Protein AF-A0A7S3NQ79-F1 (afdb_monomer)

Structure (mmCIF, N/CA/C/O backbone):
data_AF-A0A7S3NQ79-F1
#
_entry.id   AF-A0A7S3NQ79-F1
#
loop_
_atom_site.group_PDB
_atom_site.id
_atom_site.type_symbol
_atom_site.label_atom_id
_atom_site.label_alt_id
_atom_site.label_comp_id
_atom_site.label_asym_id
_atom_site.label_entity_id
_atom_site.label_seq_id
_atom_site.pdbx_PDB_ins_code
_atom_site.Cartn_x
_atom_site.Cartn_y
_atom_site.Cartn_z
_atom_site.occupancy
_atom_site.B_iso_or_equiv
_atom_site.auth_seq_id
_atom_site.auth_comp_id
_atom_site.auth_asym_id
_atom_site.auth_atom_id
_atom_site.pdbx_PDB_model_num
ATOM 1 N N . MET A 1 1 ? -1.810 8.113 34.009 1.00 55.12 1 MET A N 1
ATOM 2 C CA . MET A 1 1 ? -3.223 7.695 33.971 1.00 55.12 1 MET A CA 1
ATOM 3 C C . MET A 1 1 ? -3.253 6.435 33.132 1.00 55.12 1 MET A C 1
ATOM 5 O O . MET A 1 1 ? -2.925 6.512 31.958 1.00 55.12 1 MET A O 1
ATOM 9 N N . GLU A 1 2 ? -3.474 5.280 33.749 1.00 86.31 2 GLU A N 1
ATOM 10 C CA . GLU A 1 2 ? -3.625 4.020 33.015 1.00 86.31 2 GLU A CA 1
ATOM 11 C C . GLU A 1 2 ? -5.078 3.938 32.532 1.00 86.31 2 GLU A C 1
ATOM 13 O O . GLU A 1 2 ? -5.996 4.179 33.315 1.00 86.31 2 GLU A O 1
ATOM 18 N N . MET A 1 3 ? -5.289 3.667 31.244 1.00 92.88 3 MET A N 1
ATOM 19 C CA . MET A 1 3 ? -6.611 3.597 30.617 1.00 92.88 3 MET A CA 1
ATOM 20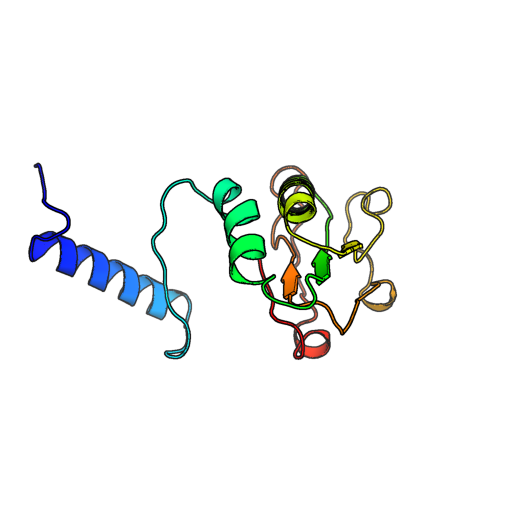 C C . MET A 1 3 ? -6.761 2.238 29.933 1.00 92.88 3 MET A C 1
ATOM 22 O O . MET A 1 3 ? -5.859 1.782 29.232 1.00 92.88 3 MET A O 1
ATOM 26 N N . SER A 1 4 ? -7.892 1.569 30.152 1.00 96.12 4 SER A N 1
ATOM 27 C CA . SER A 1 4 ? -8.191 0.309 29.469 1.00 96.12 4 SER A CA 1
ATOM 28 C C . SER A 1 4 ? -8.660 0.588 28.045 1.00 96.12 4 SER A C 1
ATOM 30 O O . SER A 1 4 ? -9.563 1.393 27.855 1.00 96.12 4 SER A O 1
ATOM 32 N N . HIS A 1 5 ? -8.152 -0.160 27.061 1.00 94.31 5 HIS A N 1
ATOM 33 C CA . HIS A 1 5 ? -8.610 -0.082 25.664 1.00 94.31 5 HIS A CA 1
ATOM 34 C C . HIS A 1 5 ? -10.094 -0.456 25.464 1.00 94.31 5 HIS A C 1
ATOM 36 O O . HIS A 1 5 ? -10.630 -0.329 24.370 1.00 94.31 5 HIS A O 1
ATOM 42 N N . ARG A 1 6 ? -10.754 -0.974 26.506 1.00 95.94 6 ARG A N 1
ATOM 43 C CA . ARG A 1 6 ? -12.183 -1.324 26.505 1.00 95.94 6 ARG A CA 1
ATOM 44 C C . ARG A 1 6 ? -13.031 -0.355 27.323 1.00 95.94 6 ARG A C 1
ATOM 46 O O . ARG A 1 6 ? -14.232 -0.580 27.453 1.00 95.94 6 ARG A O 1
ATOM 53 N N . SER A 1 7 ? -12.419 0.642 27.963 1.00 97.62 7 SER A N 1
ATOM 54 C CA . SER A 1 7 ? -13.175 1.634 28.723 1.00 97.62 7 SER A CA 1
ATOM 55 C C . SER A 1 7 ? -13.923 2.558 27.766 1.00 97.62 7 SER A C 1
ATOM 57 O O . SER A 1 7 ? -13.540 2.707 26.604 1.00 97.62 7 SER A O 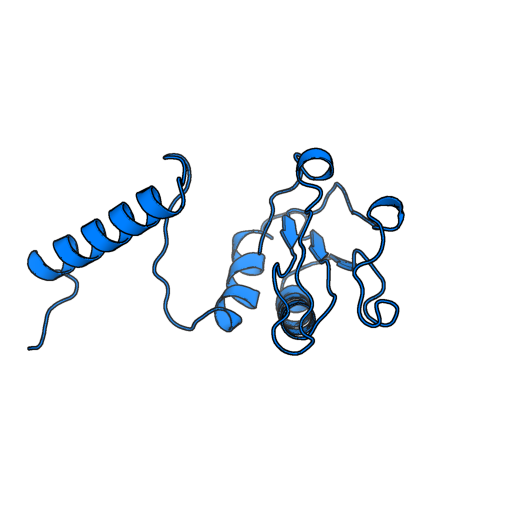1
ATOM 59 N N . LYS A 1 8 ? -15.009 3.166 28.249 1.00 97.31 8 LYS A N 1
ATOM 60 C CA . LYS A 1 8 ? -15.820 4.074 27.429 1.00 97.31 8 LYS A CA 1
ATOM 61 C C . LYS A 1 8 ? -14.989 5.258 26.940 1.00 97.31 8 LYS A C 1
ATOM 63 O O . LYS A 1 8 ? -15.091 5.630 25.783 1.00 97.31 8 LYS A O 1
ATOM 68 N N . GLU A 1 9 ? -14.125 5.767 27.811 1.00 96.94 9 GLU A N 1
ATOM 69 C CA . GLU A 1 9 ? -13.244 6.899 27.549 1.00 96.94 9 GLU A CA 1
ATOM 70 C C . GLU A 1 9 ? -12.264 6.600 26.405 1.00 96.94 9 GLU A C 1
ATOM 72 O O . GLU A 1 9 ? -12.077 7.434 25.527 1.00 96.94 9 GLU A O 1
ATOM 77 N N . PHE A 1 10 ? -11.661 5.403 26.367 1.00 96.94 10 PHE A N 1
ATOM 78 C CA . PHE A 1 10 ? -10.756 5.039 25.272 1.00 96.94 10 PHE A CA 1
ATOM 79 C C . PHE A 1 10 ? -11.497 4.818 23.953 1.00 96.94 10 PHE A C 1
ATOM 81 O O . PHE A 1 10 ? -11.019 5.239 22.904 1.00 96.94 10 PHE A O 1
ATOM 88 N N . ILE A 1 11 ? -12.653 4.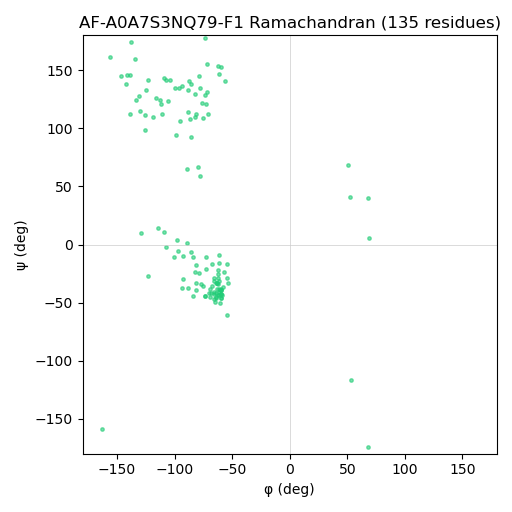148 24.003 1.00 97.31 11 ILE A N 1
ATOM 89 C CA . ILE A 1 11 ? -13.473 3.908 22.810 1.00 97.31 11 ILE A CA 1
ATOM 90 C C . ILE A 1 11 ? -13.881 5.243 22.179 1.00 97.31 11 ILE A C 1
ATOM 92 O O . ILE A 1 11 ? -13.767 5.386 20.967 1.00 97.31 11 ILE A O 1
ATOM 96 N N . GLU A 1 12 ? -14.274 6.226 22.991 1.00 97.88 12 GLU A N 1
ATOM 97 C CA . GLU A 1 12 ? -14.603 7.576 22.524 1.00 97.88 12 GLU A CA 1
ATOM 98 C C . GLU A 1 12 ? -13.398 8.268 21.867 1.00 97.88 12 GLU A C 1
ATOM 100 O O . GLU A 1 12 ? -13.532 8.824 20.781 1.00 97.88 12 GLU A O 1
ATOM 105 N N . ILE A 1 13 ? -12.198 8.172 22.457 1.00 97.56 13 ILE A N 1
ATOM 106 C CA . ILE A 1 13 ? -10.967 8.713 21.847 1.00 97.56 13 ILE A CA 1
ATOM 107 C C . ILE A 1 13 ? -10.691 8.067 20.484 1.00 97.56 13 ILE A C 1
ATOM 109 O O . ILE A 1 13 ? -10.385 8.774 19.527 1.00 97.56 13 ILE A O 1
ATOM 113 N N . MET A 1 14 ? -10.799 6.740 20.388 1.00 97.19 14 MET A N 1
ATOM 114 C CA . MET A 1 14 ? -10.549 6.021 19.138 1.00 97.19 14 MET A CA 1
ATOM 115 C C . MET A 1 14 ? -11.573 6.364 18.056 1.00 97.19 14 MET A C 1
ATOM 117 O O . MET A 1 14 ? -11.182 6.578 16.915 1.00 97.19 14 MET A O 1
ATOM 121 N N . GLN A 1 15 ? -12.856 6.450 18.414 1.00 97.25 15 GLN A N 1
ATOM 122 C CA . GLN A 1 15 ? -13.923 6.823 17.484 1.00 97.25 15 GLN A CA 1
ATOM 123 C C . GLN A 1 15 ? -13.755 8.253 16.976 1.00 97.25 15 GLN A C 1
ATOM 125 O O . GLN A 1 15 ? -13.905 8.495 15.784 1.00 97.25 15 GLN A O 1
ATOM 130 N N . ASN A 1 16 ? -13.396 9.191 17.856 1.00 98.19 16 ASN A N 1
ATOM 131 C CA . ASN A 1 16 ? -13.124 10.565 17.444 1.00 98.19 16 ASN A CA 1
ATOM 132 C C . ASN A 1 16 ? -11.911 10.626 16.510 1.00 98.19 16 ASN A C 1
ATOM 134 O O . ASN A 1 16 ? -12.007 11.228 15.452 1.00 98.19 16 ASN A O 1
ATOM 138 N N . ALA A 1 17 ? -10.815 9.929 16.830 1.00 98.12 17 ALA A N 1
ATOM 139 C CA . ALA A 1 17 ? -9.642 9.882 15.956 1.00 98.12 17 ALA A CA 1
ATOM 140 C C . ALA A 1 17 ? -9.946 9.265 14.577 1.00 98.12 17 ALA A C 1
ATOM 142 O O . ALA A 1 17 ? -9.418 9.726 13.568 1.00 98.12 17 ALA A O 1
ATOM 143 N N . GLU A 1 18 ? -10.786 8.228 14.525 1.00 98.06 18 GLU A N 1
ATOM 144 C CA . GLU A 1 18 ? -11.238 7.626 13.268 1.00 98.06 18 GLU A CA 1
ATOM 145 C C . GLU A 1 18 ? -12.098 8.600 12.450 1.00 98.06 18 GLU A C 1
ATOM 147 O O . GLU A 1 18 ? -11.846 8.778 11.259 1.00 98.06 18 GLU A O 1
ATOM 152 N N . ASN A 1 19 ? -13.068 9.263 13.087 1.00 98.12 19 ASN A N 1
ATOM 153 C CA . ASN A 1 19 ? -13.948 10.236 12.437 1.00 98.12 19 ASN A CA 1
ATOM 154 C C . ASN A 1 19 ? -13.172 11.457 11.931 1.00 98.12 19 ASN A C 1
ATOM 156 O O . ASN A 1 19 ? -13.350 11.847 10.781 1.00 98.12 19 ASN A O 1
ATOM 160 N N . ASP A 1 20 ? -12.278 12.009 12.754 1.00 98.44 20 ASP A N 1
ATOM 161 C CA . ASP A 1 20 ? -11.430 13.146 12.392 1.00 98.44 20 ASP A CA 1
ATOM 162 C C . ASP A 1 20 ? -10.552 12.796 11.181 1.00 98.44 20 ASP A C 1
ATOM 164 O O . ASP A 1 20 ? -10.408 13.597 10.259 1.00 98.44 20 ASP A O 1
ATOM 168 N N . PHE A 1 21 ? -9.978 11.586 11.149 1.00 98.31 21 PHE A N 1
ATOM 169 C CA . PHE A 1 21 ? -9.168 11.133 10.016 1.00 98.31 21 PHE A CA 1
ATOM 170 C C . PHE A 1 21 ? -10.010 10.919 8.753 1.00 98.31 21 PHE A C 1
ATOM 172 O O . PHE A 1 21 ? -9.595 11.322 7.666 1.00 98.31 21 PHE A O 1
ATOM 179 N N . ARG A 1 22 ? -11.200 10.322 8.896 1.00 98.25 22 ARG A N 1
ATOM 180 C CA . ARG A 1 22 ? -12.154 10.130 7.798 1.00 98.25 22 ARG A CA 1
ATOM 181 C C . ARG A 1 22 ? -12.577 11.460 7.183 1.00 98.25 22 ARG A C 1
ATOM 183 O O . ARG A 1 22 ? -12.580 11.568 5.962 1.00 98.25 22 ARG A O 1
ATOM 190 N N . GLU A 1 23 ? -12.908 12.448 8.013 1.00 98.31 23 GLU A N 1
ATOM 191 C CA . GLU A 1 23 ? -13.279 13.796 7.574 1.00 98.31 23 GLU A CA 1
ATOM 192 C C . GLU A 1 23 ? -12.102 14.495 6.889 1.00 98.31 23 GLU A C 1
ATOM 194 O O . GLU A 1 23 ? -12.249 14.984 5.773 1.00 98.31 23 GLU A O 1
ATOM 199 N N . LEU A 1 24 ? -10.922 14.490 7.518 1.00 98.38 24 LEU A N 1
ATOM 200 C CA . LEU A 1 24 ? -9.734 15.176 7.008 1.00 98.38 24 LEU A CA 1
ATOM 201 C C . LEU A 1 24 ? -9.298 14.678 5.625 1.00 98.38 24 LEU A C 1
ATOM 203 O O . LEU A 1 24 ? -8.851 15.471 4.800 1.00 98.38 24 LEU A O 1
ATOM 207 N N . MET A 1 25 ? -9.388 13.368 5.400 1.00 97.81 25 MET A N 1
ATOM 208 C CA . MET A 1 25 ? -8.953 12.714 4.164 1.00 97.81 25 MET A CA 1
ATOM 209 C C . MET A 1 25 ? -10.108 12.461 3.185 1.00 97.81 25 MET A C 1
ATOM 211 O O . MET A 1 25 ? -9.891 11.822 2.159 1.00 97.81 25 MET A O 1
ATOM 215 N N . GLU A 1 26 ? -11.322 12.919 3.513 1.00 98.06 26 GLU A N 1
ATOM 216 C CA . GLU A 1 26 ? -12.541 12.727 2.715 1.00 98.06 26 GLU A CA 1
ATOM 217 C C . GLU A 1 26 ? -12.794 11.248 2.341 1.00 98.06 26 GLU A C 1
ATOM 219 O O . GLU A 1 26 ? -13.179 10.921 1.218 1.00 98.06 26 GLU A O 1
ATOM 224 N N . ILE A 1 27 ? -12.560 10.324 3.284 1.00 97.50 27 ILE A N 1
ATOM 225 C CA . ILE A 1 27 ? -12.599 8.875 3.017 1.00 97.50 27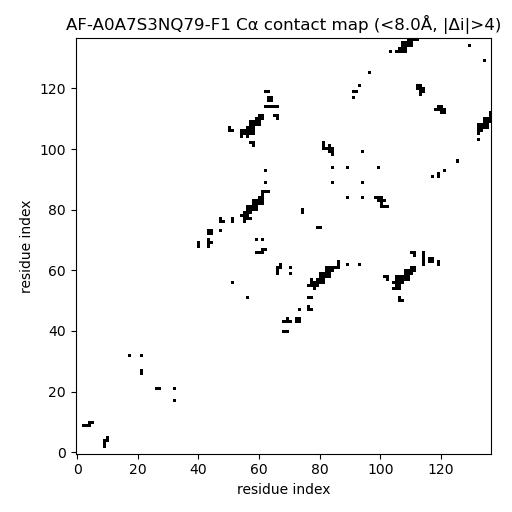 ILE A CA 1
ATOM 226 C C . ILE A 1 27 ? -14.057 8.388 2.900 1.00 97.50 27 ILE A C 1
ATOM 228 O O . ILE A 1 27 ? -14.800 8.476 3.888 1.00 97.50 27 ILE A O 1
ATOM 232 N N . PRO A 1 28 ? -14.461 7.786 1.762 1.00 97.00 28 PRO A N 1
ATOM 233 C CA . PRO A 1 28 ? -15.818 7.273 1.566 1.00 97.00 28 PRO A CA 1
ATOM 234 C C . PRO A 1 28 ? -16.223 6.188 2.579 1.00 97.00 28 PRO A C 1
ATOM 236 O O . PRO A 1 28 ? -15.376 5.458 3.103 1.00 97.00 28 PRO A O 1
ATOM 239 N N . GLU A 1 29 ? -17.526 6.062 2.852 1.00 96.12 29 GLU A N 1
ATOM 240 C CA . GLU A 1 29 ? -18.067 5.136 3.866 1.00 96.12 29 GLU A CA 1
ATOM 241 C C . GLU A 1 29 ? -17.773 3.659 3.563 1.00 96.12 29 GLU A C 1
ATOM 243 O O . GLU A 1 29 ? -17.707 2.846 4.481 1.00 96.12 29 GLU A O 1
ATOM 248 N N . GLU A 1 30 ? -17.565 3.297 2.296 1.00 96.50 30 GLU A N 1
ATOM 249 C CA . GLU A 1 30 ? -17.236 1.934 1.878 1.00 96.50 30 GLU A CA 1
ATOM 250 C C . GLU A 1 30 ? -15.807 1.486 2.235 1.00 96.50 30 GLU A C 1
ATOM 252 O O . GLU A 1 30 ? -15.494 0.299 2.104 1.00 96.50 30 GLU A O 1
ATOM 257 N N . PHE A 1 31 ? -14.942 2.404 2.683 1.00 96.81 31 PHE A N 1
ATOM 258 C CA . PHE A 1 31 ? -13.586 2.093 3.133 1.00 96.81 31 PHE A CA 1
ATOM 259 C C . PHE A 1 31 ? -13.497 2.006 4.657 1.00 96.81 31 PHE A C 1
ATOM 261 O O . PHE A 1 31 ? -13.940 2.896 5.388 1.00 96.81 31 PHE A O 1
ATOM 268 N N . GLU A 1 32 ? -12.825 0.960 5.129 1.00 97.06 32 GLU A N 1
ATOM 269 C CA . GLU A 1 32 ? -12.521 0.736 6.542 1.00 97.06 32 GLU A CA 1
ATOM 270 C C . GLU A 1 32 ? -11.210 1.425 6.948 1.00 97.06 32 GLU A C 1
ATOM 272 O O . GLU A 1 32 ? -10.221 1.382 6.212 1.00 97.06 32 GLU A O 1
ATOM 277 N N . ILE A 1 33 ? -11.172 2.008 8.150 1.00 97.62 33 ILE A N 1
ATOM 278 C CA . ILE A 1 33 ? -9.969 2.624 8.729 1.00 97.62 33 ILE A CA 1
ATOM 279 C C . ILE A 1 33 ? -9.426 1.706 9.825 1.00 97.62 33 ILE A C 1
ATOM 281 O O . ILE A 1 33 ? -10.117 1.380 10.787 1.00 97.62 33 ILE A O 1
ATOM 285 N N . LEU A 1 34 ? -8.163 1.290 9.702 1.00 97.00 34 LEU A N 1
ATOM 286 C CA . LEU A 1 34 ? -7.519 0.390 10.660 1.00 97.00 34 LEU A CA 1
ATOM 287 C C . LEU A 1 34 ? -6.340 1.068 11.363 1.00 97.00 34 LEU A C 1
ATOM 289 O O . LEU A 1 34 ? -5.388 1.516 10.730 1.00 97.00 34 LEU A O 1
ATOM 293 N N . MET A 1 35 ? -6.360 1.049 12.696 1.00 96.25 35 MET A N 1
ATOM 294 C CA . MET A 1 35 ? -5.278 1.553 13.549 1.00 96.25 35 MET A CA 1
ATOM 295 C C . MET A 1 35 ? -4.402 0.381 14.010 1.00 96.25 35 MET A C 1
ATOM 297 O O . MET A 1 35 ? -4.718 -0.307 14.983 1.00 96.25 35 MET A O 1
ATOM 301 N N . LEU A 1 36 ? -3.315 0.110 13.279 1.00 96.25 36 LEU A N 1
ATOM 302 C CA . LEU A 1 36 ? -2.490 -1.092 13.460 1.00 96.25 36 LEU A CA 1
ATOM 303 C C . LEU A 1 36 ? -1.115 -0.785 14.082 1.00 96.25 36 LEU A C 1
ATOM 305 O O . LEU A 1 36 ? -0.493 0.227 13.753 1.00 96.25 36 LEU A O 1
ATOM 309 N N . PRO A 1 37 ? -0.586 -1.668 14.952 1.00 95.44 37 PRO A N 1
ATOM 310 C CA . PRO A 1 37 ? 0.762 -1.521 15.494 1.00 95.44 37 PRO A CA 1
ATOM 311 C C . PRO A 1 37 ? 1.841 -1.863 14.447 1.00 95.44 37 PRO A C 1
ATOM 313 O O . PRO A 1 37 ? 1.549 -2.307 13.341 1.00 95.44 37 PRO A O 1
ATOM 316 N N . ALA A 1 38 ? 3.111 -1.716 14.838 1.00 95.56 38 ALA A N 1
ATOM 317 C CA . ALA A 1 38 ? 4.307 -2.172 14.108 1.00 95.56 38 ALA A CA 1
ATOM 318 C C . ALA A 1 38 ? 4.657 -1.455 12.782 1.00 95.56 38 ALA A C 1
ATOM 320 O O . ALA A 1 38 ? 5.645 -1.821 12.143 1.00 95.56 38 ALA A O 1
ATOM 321 N N . GLY A 1 39 ? 3.936 -0.387 12.427 1.00 95.19 39 GLY A N 1
ATOM 322 C CA . GLY A 1 39 ? 4.326 0.567 11.380 1.00 95.19 39 GLY A CA 1
ATOM 323 C C . GLY A 1 39 ? 4.315 0.010 9.949 1.00 95.19 39 GLY A C 1
ATOM 324 O O . GLY A 1 39 ? 3.911 -1.128 9.703 1.00 95.19 39 GLY A O 1
ATOM 325 N N . GLY A 1 40 ? 4.782 0.825 8.993 1.00 93.44 40 GLY A N 1
ATOM 326 C CA . GLY A 1 40 ? 4.732 0.514 7.555 1.00 93.44 40 GLY A CA 1
ATOM 327 C C . GLY A 1 40 ? 5.475 -0.769 7.168 1.00 93.44 40 GLY A C 1
ATOM 328 O O . GLY A 1 40 ? 4.964 -1.572 6.393 1.00 93.44 40 GLY A O 1
ATOM 329 N N . SER A 1 41 ? 6.623 -1.048 7.795 1.00 95.31 41 SER A N 1
ATOM 330 C CA . SER A 1 41 ? 7.408 -2.255 7.498 1.00 95.31 41 SER A CA 1
ATOM 331 C C . SER A 1 41 ? 6.661 -3.562 7.777 1.00 95.31 41 SER A C 1
ATOM 333 O O . SER A 1 41 ? 6.903 -4.557 7.094 1.00 95.31 41 SER A O 1
ATOM 335 N N . MET A 1 42 ? 5.752 -3.594 8.764 1.00 97.25 42 MET A N 1
ATOM 336 C CA . MET A 1 42 ? 4.895 -4.768 8.966 1.00 97.25 42 MET A CA 1
ATOM 337 C C . MET A 1 42 ? 3.880 -4.904 7.825 1.00 97.25 42 MET A C 1
ATOM 339 O O . MET A 1 42 ? 3.613 -6.019 7.368 1.00 97.25 42 MET A O 1
ATOM 343 N N . GLN A 1 43 ? 3.348 -3.782 7.336 1.00 97.94 43 GLN A N 1
ATOM 344 C CA . GLN A 1 43 ? 2.345 -3.774 6.274 1.00 97.94 43 GLN A CA 1
ATOM 345 C C . GLN A 1 43 ? 2.894 -4.293 4.942 1.00 97.94 43 GLN A C 1
ATOM 347 O O . GLN A 1 43 ? 2.168 -4.977 4.228 1.00 97.94 43 GLN A O 1
ATOM 352 N N . PHE A 1 44 ? 4.196 -4.139 4.675 1.00 98.25 44 PHE A N 1
ATOM 353 C CA . PHE A 1 44 ? 4.858 -4.768 3.522 1.00 98.25 44 PHE A CA 1
ATOM 354 C C . PHE A 1 44 ? 4.669 -6.294 3.451 1.00 98.25 44 PHE A C 1
ATOM 356 O O . PHE A 1 44 ? 4.659 -6.863 2.362 1.00 98.25 44 PHE A O 1
ATOM 363 N N . SER A 1 45 ? 4.501 -6.967 4.596 1.00 97.50 45 SER A N 1
ATOM 364 C CA . SER A 1 45 ? 4.123 -8.387 4.644 1.00 97.50 45 SER A CA 1
ATOM 365 C C . SER A 1 45 ? 2.612 -8.589 4.773 1.00 97.50 45 SER A C 1
ATOM 367 O O . SER A 1 45 ? 2.069 -9.524 4.189 1.00 97.50 45 SER A O 1
ATOM 369 N N . ALA A 1 46 ? 1.923 -7.744 5.544 1.00 97.75 46 ALA A N 1
ATOM 370 C CA . ALA A 1 46 ? 0.495 -7.915 5.800 1.00 97.75 46 ALA A CA 1
ATOM 371 C C . ALA A 1 46 ? -0.349 -7.740 4.527 1.00 97.75 46 ALA A C 1
ATOM 373 O O . ALA A 1 46 ? -1.260 -8.533 4.299 1.00 97.75 46 ALA A O 1
ATOM 374 N N . VAL A 1 47 ? -0.022 -6.765 3.675 1.00 97.69 47 VAL A N 1
ATOM 375 C CA . VAL A 1 47 ? -0.702 -6.523 2.393 1.00 97.69 47 VAL A CA 1
ATOM 376 C C . VAL A 1 47 ? -0.721 -7.785 1.520 1.00 97.69 47 VAL A C 1
ATOM 378 O O . VAL A 1 47 ? -1.813 -8.293 1.251 1.00 97.69 47 VAL A O 1
ATOM 381 N N . PRO A 1 48 ? 0.424 -8.368 1.109 1.00 97.50 48 PRO A N 1
ATOM 382 C CA . PRO A 1 48 ? 0.401 -9.545 0.249 1.00 97.50 48 PRO A CA 1
ATOM 383 C C . PRO A 1 48 ? -0.236 -10.760 0.935 1.00 97.50 48 PRO A C 1
ATOM 385 O O . PRO A 1 48 ? -0.926 -11.530 0.273 1.00 97.50 48 PRO A O 1
ATOM 388 N N . MET A 1 49 ? -0.090 -10.924 2.256 1.00 96.75 49 MET A N 1
ATOM 389 C CA . MET A 1 49 ? -0.754 -12.011 2.992 1.00 96.75 49 MET A CA 1
ATOM 390 C C . MET A 1 49 ? -2.287 -11.932 2.947 1.00 96.75 49 MET A C 1
ATOM 392 O O . MET A 1 49 ? -2.940 -12.975 2.938 1.00 96.75 49 MET A O 1
ATOM 396 N N . ASN A 1 50 ? -2.856 -10.724 2.932 1.00 96.69 50 ASN A N 1
ATOM 397 C CA . ASN A 1 50 ? -4.305 -10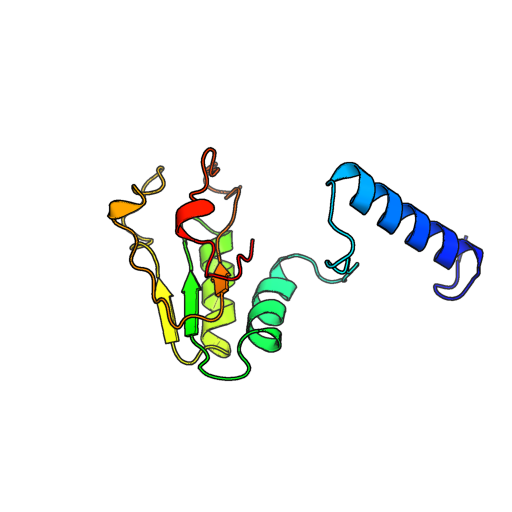.522 2.898 1.00 96.69 50 ASN A CA 1
ATOM 398 C C . ASN A 1 50 ? -4.860 -10.478 1.467 1.00 96.69 50 ASN A C 1
ATOM 400 O O . ASN A 1 50 ? -5.947 -10.996 1.220 1.00 96.69 50 ASN A O 1
ATOM 404 N N . LEU A 1 51 ? -4.126 -9.888 0.517 1.00 96.12 51 LEU A N 1
ATOM 405 C CA . LEU A 1 51 ? -4.627 -9.649 -0.841 1.00 96.12 51 LEU A CA 1
ATOM 406 C C . LEU A 1 51 ? -4.291 -10.783 -1.827 1.00 96.12 51 LEU A C 1
ATOM 408 O O . LEU A 1 51 ? -5.076 -11.062 -2.736 1.00 96.12 51 LEU A O 1
ATOM 412 N N . LEU A 1 52 ? -3.175 -11.502 -1.646 1.00 95.31 52 LEU A N 1
ATOM 413 C CA . LEU A 1 52 ? -2.746 -12.583 -2.550 1.00 95.31 52 LEU A CA 1
ATOM 414 C C . LEU A 1 52 ? -3.320 -13.946 -2.138 1.00 95.31 52 LEU A C 1
ATOM 416 O O . LEU A 1 52 ? -2.602 -14.881 -1.775 1.00 95.31 52 LEU A O 1
ATOM 420 N N . THR A 1 53 ? -4.644 -14.077 -2.214 1.00 86.12 53 THR A N 1
ATOM 421 C CA . THR A 1 53 ? -5.352 -15.319 -1.847 1.00 86.12 53 THR A CA 1
ATOM 422 C C . THR A 1 53 ? -5.398 -16.351 -2.982 1.00 86.12 53 THR A C 1
ATOM 424 O O . THR A 1 53 ? -5.156 -17.536 -2.752 1.00 86.12 53 THR A O 1
ATOM 427 N N . LYS A 1 54 ? -5.689 -15.919 -4.216 1.00 84.25 54 LYS A N 1
ATOM 428 C CA . LYS A 1 54 ? -5.721 -16.734 -5.448 1.00 84.25 54 LYS A CA 1
ATOM 429 C C . LYS A 1 54 ? -5.087 -15.948 -6.589 1.00 84.25 54 LYS A C 1
ATOM 431 O O . LYS A 1 54 ? -5.316 -14.746 -6.652 1.00 84.25 54 LYS A O 1
ATOM 436 N N . ASN A 1 55 ? -4.397 -16.623 -7.514 1.00 83.69 55 ASN A N 1
ATOM 437 C CA . ASN A 1 55 ? -3.641 -15.980 -8.599 1.00 83.69 55 ASN A CA 1
ATOM 438 C C . ASN A 1 55 ? -2.714 -14.895 -8.030 1.00 83.69 55 ASN A C 1
ATOM 440 O O . ASN A 1 55 ? -3.008 -13.706 -8.149 1.00 83.69 55 ASN A O 1
ATOM 444 N N . LYS A 1 56 ? -1.681 -15.320 -7.290 1.00 94.50 56 LYS A N 1
ATOM 445 C CA . LYS A 1 56 ? -0.888 -14.469 -6.392 1.00 94.50 56 LYS A CA 1
ATOM 446 C C . LYS A 1 56 ? 0.122 -13.604 -7.145 1.00 94.50 56 LYS A C 1
ATOM 448 O O . LYS A 1 56 ? 1.325 -13.701 -6.921 1.00 94.50 56 LYS A O 1
ATOM 453 N N . LYS A 1 57 ? -0.399 -12.781 -8.045 1.00 97.75 57 LYS A N 1
ATOM 454 C CA . LYS A 1 57 ? 0.345 -11.844 -8.869 1.00 97.75 57 LYS A CA 1
ATOM 455 C C . LYS A 1 57 ? 0.178 -10.425 -8.339 1.00 97.75 57 LYS A C 1
ATOM 457 O O . LYS A 1 57 ? -0.925 -10.060 -7.927 1.00 97.75 57 LYS A O 1
ATOM 462 N N . ALA A 1 58 ? 1.237 -9.627 -8.370 1.00 98.19 58 ALA A N 1
ATOM 463 C CA . ALA A 1 58 ? 1.203 -8.220 -7.975 1.00 98.19 58 ALA A CA 1
ATOM 464 C C . ALA A 1 58 ? 2.082 -7.363 -8.895 1.00 98.19 58 ALA A C 1
ATOM 466 O O . ALA A 1 58 ? 3.142 -7.813 -9.330 1.00 98.19 58 ALA A O 1
ATOM 467 N N . ASN A 1 59 ? 1.662 -6.123 -9.144 1.00 98.25 59 ASN A N 1
ATOM 468 C CA . ASN A 1 59 ? 2.482 -5.102 -9.793 1.00 98.25 59 ASN A CA 1
ATOM 469 C C . ASN A 1 59 ? 3.182 -4.263 -8.714 1.00 98.25 59 ASN A C 1
ATOM 471 O O . ASN A 1 59 ? 2.551 -3.883 -7.728 1.00 98.25 59 ASN A O 1
ATOM 475 N N . TYR A 1 60 ? 4.467 -3.963 -8.896 1.00 98.06 60 TYR A N 1
ATOM 476 C CA . TYR A 1 60 ? 5.247 -3.101 -8.005 1.00 98.06 60 TYR A CA 1
ATOM 477 C C . TYR A 1 60 ? 5.995 -2.030 -8.803 1.00 98.06 60 TYR A C 1
ATOM 479 O O . TYR A 1 60 ? 6.910 -2.336 -9.571 1.00 98.06 60 TYR A O 1
ATOM 487 N N . LEU A 1 61 ? 5.636 -0.766 -8.585 1.00 96.56 61 LEU A N 1
ATOM 488 C CA . LEU A 1 61 ? 6.389 0.398 -9.038 1.00 96.56 61 LEU A CA 1
ATOM 489 C C . LEU A 1 61 ? 7.453 0.734 -7.987 1.00 96.56 61 LEU A C 1
ATOM 491 O O . LEU A 1 61 ? 7.139 1.193 -6.890 1.00 96.56 61 LEU A O 1
ATOM 495 N N . VAL A 1 62 ? 8.720 0.467 -8.309 1.00 95.25 62 VAL A N 1
ATOM 496 C CA . VAL A 1 62 ? 9.835 0.577 -7.359 1.00 95.25 62 VAL A CA 1
ATOM 497 C C . VAL A 1 62 ? 10.839 1.603 -7.850 1.00 95.25 62 VAL A C 1
ATOM 499 O O . VAL A 1 62 ? 11.574 1.322 -8.783 1.00 95.25 62 VAL A O 1
ATOM 502 N N . PHE A 1 63 ? 10.922 2.748 -7.174 1.00 92.75 63 PHE A N 1
ATOM 503 C CA . PHE A 1 63 ? 11.881 3.821 -7.480 1.00 92.75 63 PHE A CA 1
ATOM 504 C C . PHE A 1 63 ? 12.678 4.308 -6.265 1.00 92.75 63 PHE A C 1
ATOM 506 O O . PHE A 1 63 ? 13.415 5.287 -6.353 1.00 92.75 63 PHE A O 1
ATOM 513 N N . GLY A 1 64 ? 12.594 3.604 -5.135 1.00 92.38 64 GLY A N 1
ATOM 514 C CA . GLY A 1 64 ? 13.402 3.924 -3.970 1.00 92.38 64 GLY A CA 1
ATOM 515 C C . GLY A 1 64 ? 13.489 2.811 -2.931 1.00 92.38 64 GLY A C 1
ATOM 516 O O . GLY A 1 64 ? 13.357 1.624 -3.237 1.00 92.38 64 GLY A O 1
ATOM 517 N N . SER A 1 65 ? 13.829 3.191 -1.702 1.00 93.94 65 SER A N 1
ATOM 518 C CA . SER A 1 65 ? 14.189 2.248 -0.640 1.00 93.94 65 SER A CA 1
ATOM 519 C C . SER A 1 65 ? 12.969 1.565 -0.025 1.00 93.94 65 SER A C 1
ATOM 521 O O . SER A 1 65 ? 13.048 0.387 0.346 1.00 93.94 65 SER A O 1
ATOM 523 N N . TRP A 1 66 ? 11.841 2.269 0.075 1.00 96.38 66 TRP A N 1
ATOM 524 C CA . TRP A 1 66 ? 10.607 1.716 0.628 1.00 96.38 66 TRP A CA 1
ATOM 525 C C . TRP A 1 66 ? 9.959 0.738 -0.343 1.00 96.38 66 TRP A C 1
ATOM 527 O O . TRP A 1 66 ? 9.657 -0.383 0.057 1.00 96.38 66 TRP A O 1
ATOM 537 N N . GLY A 1 67 ? 9.880 1.079 -1.630 1.00 95.81 67 GLY A N 1
ATOM 538 C CA . GLY A 1 67 ? 9.435 0.179 -2.691 1.00 95.81 67 GLY A CA 1
ATOM 539 C C . GLY A 1 67 ? 10.305 -1.077 -2.782 1.00 95.81 67 GLY A C 1
ATOM 540 O O . GLY A 1 67 ? 9.775 -2.188 -2.834 1.00 95.81 67 GLY A O 1
ATOM 541 N N . LYS A 1 68 ? 11.640 -0.934 -2.689 1.00 95.69 68 LYS A N 1
ATOM 542 C CA . LYS A 1 68 ? 12.574 -2.078 -2.616 1.00 95.69 68 LYS A CA 1
ATOM 543 C C . LYS A 1 68 ? 12.307 -2.955 -1.391 1.00 95.69 68 LYS A C 1
ATOM 545 O O . LYS A 1 68 ? 12.390 -4.179 -1.474 1.00 95.69 68 LYS A O 1
ATOM 550 N N . SER A 1 69 ? 11.978 -2.359 -0.250 1.00 96.94 69 SER A N 1
ATOM 551 C CA . SER A 1 69 ? 11.644 -3.112 0.964 1.00 96.94 69 SER A CA 1
ATOM 552 C C . SER A 1 69 ? 10.307 -3.844 0.819 1.00 96.94 69 SER A C 1
ATOM 554 O O . SER A 1 69 ? 10.227 -5.038 1.118 1.00 96.94 69 SER A O 1
ATOM 556 N N . ALA A 1 70 ? 9.290 -3.165 0.288 1.00 98.25 70 ALA A N 1
ATOM 557 C CA . ALA A 1 70 ? 7.956 -3.706 0.076 1.00 98.25 70 ALA A CA 1
ATOM 558 C C . ALA A 1 70 ? 7.966 -4.913 -0.872 1.00 98.25 70 ALA A C 1
ATOM 560 O O . ALA A 1 70 ? 7.479 -5.988 -0.510 1.00 98.25 70 ALA A O 1
ATOM 561 N N . ILE A 1 71 ? 8.606 -4.788 -2.041 1.00 97.69 71 ILE A N 1
ATOM 562 C CA . ILE A 1 71 ? 8.685 -5.888 -3.011 1.00 97.69 71 ILE A CA 1
ATOM 563 C C . ILE A 1 71 ? 9.449 -7.096 -2.447 1.00 97.69 71 ILE A C 1
ATOM 565 O O . ILE A 1 71 ? 9.041 -8.241 -2.637 1.00 97.69 71 ILE A O 1
ATOM 569 N N . ASN A 1 72 ? 10.522 -6.867 -1.682 1.00 97.56 72 ASN A N 1
ATOM 570 C CA . ASN A 1 72 ? 11.309 -7.943 -1.073 1.00 97.56 72 ASN A CA 1
ATOM 571 C C . ASN A 1 72 ? 10.521 -8.738 -0.021 1.00 97.56 72 ASN A C 1
ATOM 573 O O . ASN A 1 72 ? 10.753 -9.937 0.152 1.00 97.56 72 ASN A O 1
ATOM 577 N N . HIS A 1 73 ? 9.592 -8.094 0.686 1.00 97.94 73 HIS A N 1
ATOM 578 C CA . HIS A 1 73 ? 8.670 -8.783 1.585 1.00 97.94 73 HIS A CA 1
ATOM 579 C C . HIS A 1 73 ? 7.604 -9.558 0.802 1.00 97.94 73 HIS A C 1
ATOM 581 O O . HIS A 1 73 ? 7.360 -10.730 1.099 1.00 97.94 73 HIS A O 1
ATOM 587 N N . ALA A 1 74 ? 7.027 -8.947 -0.235 1.00 97.88 74 ALA A N 1
ATOM 588 C CA . ALA A 1 74 ? 5.979 -9.551 -1.053 1.00 97.88 74 ALA A CA 1
ATOM 589 C C . ALA A 1 74 ? 6.425 -10.806 -1.814 1.00 97.88 74 ALA A C 1
ATOM 591 O O . ALA A 1 74 ? 5.648 -11.758 -1.911 1.00 97.88 74 ALA A O 1
ATOM 592 N N . LYS A 1 75 ? 7.696 -10.875 -2.245 1.00 96.94 75 LYS A N 1
ATOM 593 C CA . LYS A 1 75 ? 8.310 -12.057 -2.892 1.00 96.94 75 LYS A CA 1
ATOM 594 C C . LYS A 1 75 ? 8.189 -13.354 -2.070 1.00 96.94 75 LYS A C 1
ATOM 596 O O . LYS A 1 75 ? 8.362 -14.438 -2.611 1.00 96.94 75 LYS A O 1
ATOM 601 N N . ARG A 1 76 ? 7.891 -13.276 -0.767 1.00 96.50 76 ARG A N 1
ATOM 602 C CA . ARG A 1 76 ? 7.678 -14.448 0.108 1.00 96.50 76 ARG A CA 1
ATOM 603 C C . ARG A 1 76 ? 6.277 -15.051 -0.005 1.00 96.50 76 ARG A C 1
ATOM 605 O O . ARG A 1 76 ? 6.062 -16.166 0.465 1.00 96.50 76 ARG A O 1
ATOM 612 N N . TYR A 1 77 ? 5.327 -14.299 -0.552 1.00 96.50 77 TYR A N 1
ATOM 613 C CA . TYR A 1 77 ? 3.904 -14.639 -0.556 1.00 96.50 77 TYR A CA 1
ATOM 614 C C . TYR A 1 77 ? 3.309 -14.688 -1.964 1.00 96.50 77 TYR A C 1
ATOM 616 O O . TYR A 1 77 ? 2.331 -15.407 -2.163 1.00 96.50 77 TYR A O 1
ATOM 624 N N . ALA A 1 78 ? 3.881 -13.933 -2.904 1.00 96.94 78 ALA A N 1
ATOM 625 C CA . ALA A 1 78 ? 3.485 -13.905 -4.303 1.00 96.94 78 ALA A CA 1
ATOM 626 C C . ALA A 1 78 ? 4.039 -15.107 -5.082 1.00 96.94 78 ALA A C 1
ATOM 628 O O . ALA A 1 78 ? 5.159 -15.549 -4.832 1.00 96.94 78 ALA A O 1
ATOM 629 N N . ASP A 1 79 ? 3.256 -15.597 -6.041 1.00 96.56 79 ASP A N 1
ATOM 630 C CA . ASP A 1 79 ? 3.712 -16.580 -7.029 1.00 96.56 79 ASP A CA 1
ATOM 631 C C . ASP A 1 79 ? 4.478 -15.875 -8.161 1.00 96.56 79 ASP A C 1
ATOM 633 O O . ASP A 1 79 ? 5.425 -16.434 -8.710 1.00 96.56 79 ASP A O 1
ATOM 637 N N . ASP A 1 80 ? 4.077 -14.640 -8.488 1.00 97.50 80 ASP A N 1
ATOM 638 C CA . ASP A 1 80 ? 4.710 -13.799 -9.502 1.00 97.50 80 ASP A CA 1
ATOM 639 C C . ASP A 1 80 ? 4.622 -12.316 -9.112 1.00 97.50 80 ASP A C 1
ATOM 641 O O . ASP A 1 80 ? 3.638 -11.871 -8.512 1.00 97.50 80 ASP A O 1
ATOM 645 N N . ILE A 1 81 ? 5.650 -11.541 -9.443 1.00 97.75 81 ILE A N 1
ATOM 646 C CA . ILE A 1 81 ? 5.663 -10.091 -9.245 1.00 97.75 81 ILE A CA 1
ATOM 647 C C . ILE A 1 81 ? 6.182 -9.428 -10.508 1.00 97.75 81 ILE A C 1
ATOM 649 O O . ILE A 1 81 ? 7.311 -9.669 -10.932 1.00 97.75 81 ILE A O 1
ATOM 653 N N . THR A 1 82 ? 5.377 -8.514 -11.039 1.00 97.81 82 THR A N 1
ATOM 654 C CA . THR A 1 82 ? 5.792 -7.634 -12.123 1.00 97.81 82 THR A CA 1
ATOM 655 C C . THR A 1 82 ? 6.434 -6.383 -11.538 1.00 97.81 82 THR A C 1
ATOM 657 O O . THR A 1 82 ? 5.780 -5.573 -10.877 1.00 97.81 82 THR A O 1
ATOM 660 N N . GLU A 1 83 ? 7.731 -6.226 -11.786 1.00 97.00 83 GLU A N 1
ATOM 661 C CA . GLU A 1 83 ? 8.436 -4.960 -11.589 1.00 97.00 83 GLU A CA 1
ATOM 662 C C . GLU A 1 83 ? 8.039 -4.026 -12.742 1.00 97.00 83 GLU A C 1
ATOM 664 O O . GLU A 1 83 ? 8.374 -4.271 -13.904 1.00 97.00 83 GLU A O 1
ATOM 669 N N . VAL A 1 84 ? 7.243 -3.001 -12.419 1.00 96.75 84 VAL A N 1
ATOM 670 C CA . VAL A 1 84 ? 6.534 -2.161 -13.406 1.00 96.75 84 VAL A CA 1
ATOM 671 C C . VAL A 1 84 ? 7.505 -1.394 -14.299 1.00 96.75 84 VAL A C 1
ATOM 673 O O . VAL A 1 84 ? 7.263 -1.178 -15.485 1.00 96.75 84 VAL A O 1
ATOM 676 N N . VAL A 1 85 ? 8.642 -1.026 -13.729 1.00 93.81 85 VAL A N 1
ATOM 677 C CA . VAL A 1 85 ? 9.793 -0.422 -14.395 1.00 93.81 85 VAL A CA 1
ATOM 678 C C . VAL A 1 85 ? 11.042 -1.140 -13.895 1.00 93.81 85 VAL A C 1
ATOM 680 O O . VAL A 1 85 ? 11.006 -1.756 -12.832 1.00 93.81 85 VAL A O 1
ATOM 683 N N . ASP A 1 86 ? 12.147 -1.057 -14.635 1.00 89.38 86 ASP A N 1
ATOM 684 C CA . ASP A 1 86 ? 13.439 -1.563 -14.158 1.00 89.38 86 ASP A CA 1
ATOM 685 C C . ASP A 1 86 ? 13.972 -0.647 -13.037 1.00 89.38 86 ASP A C 1
ATOM 687 O O . ASP A 1 86 ? 14.342 0.492 -13.345 1.00 89.38 86 ASP A O 1
ATOM 691 N N . PRO A 1 87 ? 14.051 -1.104 -11.770 1.00 80.81 87 PRO A N 1
ATOM 692 C CA . PRO A 1 87 ? 14.456 -0.275 -10.632 1.00 80.81 87 PRO A CA 1
ATOM 693 C C . PRO A 1 87 ? 15.881 0.272 -10.721 1.00 80.81 87 PRO A C 1
ATOM 695 O O . PRO A 1 87 ? 16.192 1.274 -10.071 1.00 80.81 87 PRO A O 1
ATOM 698 N N . ASP A 1 88 ? 16.748 -0.366 -11.509 1.00 80.12 88 ASP A N 1
ATOM 699 C CA . ASP A 1 88 ? 18.135 0.064 -11.687 1.00 80.12 88 ASP A CA 1
ATOM 700 C C . ASP A 1 88 ? 18.264 1.162 -12.760 1.00 80.12 88 ASP A C 1
ATOM 702 O O . ASP A 1 88 ? 19.299 1.823 -12.860 1.00 80.12 88 ASP A O 1
ATOM 706 N N . SER A 1 89 ? 17.196 1.412 -13.527 1.00 74.31 89 SER A N 1
ATOM 707 C CA . SER A 1 89 ? 17.171 2.369 -14.644 1.00 74.31 89 SER A CA 1
ATOM 708 C C . SER A 1 89 ? 16.616 3.762 -14.301 1.00 74.31 89 SER A C 1
ATOM 710 O O . SER A 1 89 ? 16.664 4.667 -15.131 1.00 74.31 89 SER A O 1
ATOM 712 N N . ILE A 1 90 ? 16.103 3.956 -13.082 1.00 75.62 90 ILE A N 1
ATOM 713 C CA . ILE A 1 90 ? 15.218 5.087 -12.728 1.00 75.62 90 ILE A CA 1
ATOM 714 C C . ILE A 1 90 ? 15.985 6.379 -12.407 1.00 75.62 90 ILE A C 1
ATOM 716 O O . ILE A 1 90 ? 15.460 7.481 -12.564 1.00 75.62 90 ILE A O 1
ATOM 720 N N . GLY A 1 91 ? 17.254 6.282 -11.997 1.00 76.31 91 GLY A N 1
ATOM 721 C CA . GLY A 1 91 ? 18.038 7.456 -11.607 1.00 76.31 91 GLY A CA 1
ATOM 722 C C . GLY A 1 91 ? 17.312 8.285 -10.538 1.00 76.31 91 GLY A C 1
ATOM 723 O O . GLY A 1 91 ? 17.067 7.783 -9.446 1.00 76.31 91 GLY A O 1
ATOM 724 N N . ASN A 1 92 ? 16.958 9.533 -10.872 1.00 77.69 92 ASN A N 1
ATOM 725 C CA . ASN A 1 92 ? 16.252 10.469 -9.982 1.00 77.69 92 ASN A CA 1
ATOM 726 C C . ASN A 1 92 ? 14.834 10.829 -10.476 1.00 77.69 92 ASN A C 1
ATOM 728 O O . ASN A 1 92 ? 14.276 11.835 -10.044 1.00 77.69 92 ASN A O 1
ATOM 732 N N . THR A 1 93 ? 14.273 10.085 -11.433 1.00 82.12 93 THR A N 1
ATOM 733 C CA . THR A 1 93 ? 12.998 10.436 -12.081 1.00 82.12 93 THR A CA 1
ATOM 734 C C . THR A 1 93 ? 12.163 9.199 -12.347 1.00 82.12 93 THR A C 1
ATOM 736 O O . THR A 1 93 ? 12.679 8.208 -12.853 1.00 82.12 93 THR A O 1
ATOM 739 N N . ILE A 1 94 ? 10.861 9.273 -12.097 1.00 88.06 94 ILE A N 1
ATOM 740 C CA . ILE A 1 94 ? 9.939 8.181 -12.415 1.00 88.06 94 ILE A CA 1
ATOM 741 C C . ILE A 1 94 ? 9.731 8.140 -13.941 1.00 88.06 94 ILE A C 1
ATOM 743 O O . ILE A 1 94 ? 9.448 9.187 -14.528 1.00 88.06 94 ILE A O 1
ATOM 747 N N . PRO A 1 95 ? 9.903 6.980 -14.608 1.00 88.50 95 PRO A N 1
ATOM 748 C CA . PRO A 1 95 ? 9.708 6.868 -16.050 1.00 88.50 95 PRO A CA 1
ATOM 749 C C . PRO A 1 95 ? 8.270 7.174 -16.475 1.00 88.50 95 PRO A C 1
ATOM 751 O O . PRO A 1 95 ? 7.328 6.932 -15.721 1.00 88.50 95 PRO A O 1
ATOM 754 N N . ASP A 1 96 ? 8.111 7.633 -17.716 1.00 90.06 96 ASP A N 1
ATOM 755 C CA . ASP A 1 96 ? 6.806 7.896 -18.326 1.00 90.06 96 ASP A CA 1
ATOM 756 C C . ASP A 1 96 ? 5.902 6.653 -18.299 1.00 90.06 96 ASP A C 1
ATOM 758 O O . ASP A 1 96 ? 6.371 5.536 -18.550 1.00 90.06 96 ASP A O 1
ATOM 762 N N . PHE A 1 97 ? 4.605 6.849 -18.038 1.00 91.88 97 PHE A N 1
ATOM 763 C CA . PHE A 1 97 ? 3.620 5.769 -17.929 1.00 91.88 97 PHE A CA 1
ATOM 764 C C . PHE A 1 97 ? 3.595 4.846 -19.156 1.00 91.88 97 PHE A C 1
ATOM 766 O O . PHE A 1 97 ? 3.419 3.639 -19.019 1.00 91.88 97 PHE A O 1
ATOM 773 N N . SER A 1 98 ? 3.853 5.367 -20.361 1.00 92.75 98 SER A N 1
ATOM 774 C CA . SER A 1 98 ? 3.900 4.555 -21.589 1.00 92.75 98 SER A CA 1
ATOM 775 C C . SER A 1 98 ? 4.984 3.469 -21.579 1.00 92.75 98 SER A C 1
ATOM 777 O O . SER A 1 98 ? 4.941 2.542 -22.389 1.00 92.75 98 SER A O 1
ATOM 779 N N . THR A 1 99 ? 5.954 3.566 -20.667 1.00 92.06 99 THR A N 1
ATOM 780 C CA . THR A 1 99 ? 7.032 2.584 -20.491 1.00 92.06 99 THR A CA 1
ATOM 781 C C . THR A 1 99 ? 6.711 1.512 -19.449 1.00 92.06 99 THR A C 1
ATOM 783 O O . THR A 1 99 ? 7.447 0.526 -19.342 1.00 92.06 99 THR A O 1
ATOM 786 N N . TRP A 1 100 ? 5.630 1.689 -18.684 1.00 94.75 100 TRP A N 1
ATOM 787 C CA . TRP A 1 100 ? 5.278 0.824 -17.566 1.00 94.75 100 TRP A CA 1
ATOM 788 C C . TRP A 1 100 ? 4.783 -0.533 -18.066 1.00 94.75 100 TRP A C 1
ATOM 790 O O . TRP A 1 100 ? 3.921 -0.641 -18.939 1.00 94.75 100 TRP A O 1
ATOM 800 N N . LYS A 1 101 ? 5.329 -1.599 -17.485 1.00 95.81 101 LYS A N 1
ATOM 801 C CA . LYS A 1 101 ? 4.915 -2.980 -17.727 1.00 95.81 101 LYS A CA 1
ATOM 802 C C . LYS A 1 101 ? 3.927 -3.376 -16.644 1.00 95.81 101 LYS A C 1
ATOM 804 O O . LYS A 1 101 ? 4.314 -3.588 -15.503 1.00 95.81 101 LYS A O 1
ATOM 809 N N . ILE A 1 102 ? 2.654 -3.459 -16.998 1.00 96.69 102 ILE A N 1
ATOM 810 C CA . ILE A 1 102 ? 1.582 -3.755 -16.046 1.00 96.69 102 ILE A CA 1
ATOM 811 C C . ILE A 1 102 ? 1.015 -5.131 -16.382 1.00 96.69 102 ILE A C 1
ATOM 813 O O . ILE A 1 102 ? 0.589 -5.355 -17.516 1.00 96.69 102 ILE A O 1
ATOM 817 N N . ASP A 1 103 ? 0.999 -6.047 -15.411 1.00 96.75 103 ASP A N 1
ATOM 818 C CA . ASP A 1 103 ? 0.238 -7.291 -15.528 1.00 96.75 103 ASP A CA 1
ATOM 819 C C . ASP A 1 103 ? -1.233 -7.013 -15.165 1.00 96.75 103 ASP A C 1
ATOM 821 O O . ASP A 1 103 ? -1.519 -6.728 -13.998 1.00 96.75 103 ASP A O 1
ATOM 825 N N . PRO A 1 104 ? -2.182 -7.091 -16.117 1.00 95.12 104 PRO A N 1
ATOM 826 C CA . PRO A 1 104 ? -3.596 -6.853 -15.836 1.00 95.12 104 PRO A CA 1
ATOM 827 C C . PRO A 1 104 ? -4.222 -7.931 -14.936 1.00 95.12 104 PRO A C 1
ATOM 829 O O . PRO A 1 104 ? -5.289 -7.705 -14.370 1.00 95.12 104 PRO A O 1
ATOM 832 N N . GLU A 1 105 ? -3.592 -9.101 -14.790 1.00 94.50 105 GLU A N 1
ATOM 833 C CA . GLU A 1 105 ? -4.068 -10.181 -13.919 1.00 94.50 105 GLU A CA 1
ATOM 834 C C . GLU A 1 105 ? -3.607 -10.040 -12.460 1.00 94.50 105 GLU A C 1
ATOM 836 O O . GLU A 1 105 ? -4.021 -10.835 -11.601 1.00 94.50 105 GLU A O 1
ATOM 841 N N . ALA A 1 106 ? -2.746 -9.058 -12.173 1.00 96.56 106 ALA A N 1
ATOM 842 C CA . ALA A 1 106 ? -2.281 -8.756 -10.829 1.00 96.56 106 ALA A CA 1
ATOM 843 C C . ALA A 1 106 ? -3.437 -8.353 -9.901 1.00 96.56 106 ALA A C 1
ATOM 845 O O . ALA A 1 106 ? -4.424 -7.744 -10.309 1.00 96.56 106 ALA A O 1
ATOM 846 N N . LYS A 1 107 ? -3.321 -8.706 -8.617 1.00 96.62 107 LYS A N 1
ATOM 847 C CA . LYS A 1 107 ? -4.344 -8.397 -7.606 1.00 96.62 107 LYS A CA 1
ATOM 848 C C . LYS A 1 107 ? -4.295 -6.974 -7.095 1.00 96.62 107 LYS A C 1
ATOM 850 O O . LYS A 1 107 ? -5.307 -6.491 -6.601 1.00 96.62 107 LYS A O 1
ATOM 855 N N . TYR A 1 108 ? -3.135 -6.346 -7.179 1.00 97.50 108 TYR A N 1
ATOM 856 C CA . TYR A 1 108 ? -2.957 -4.954 -6.826 1.00 97.50 108 TYR A CA 1
ATOM 857 C C . TYR A 1 108 ? -1.741 -4.372 -7.541 1.00 97.50 108 TYR A C 1
ATOM 859 O O . TYR A 1 108 ? -0.843 -5.101 -7.983 1.00 97.50 108 TYR A O 1
ATOM 867 N N . PHE A 1 109 ? -1.720 -3.047 -7.598 1.00 98.12 109 PHE A N 1
ATOM 868 C CA . PHE A 1 109 ? -0.601 -2.227 -8.016 1.00 98.12 109 PHE A CA 1
ATOM 869 C C . PHE A 1 109 ? -0.062 -1.485 -6.797 1.00 98.12 109 PHE A C 1
ATOM 871 O O . PHE A 1 109 ? -0.741 -0.631 -6.231 1.00 98.12 109 PHE A O 1
ATOM 878 N N . HIS A 1 110 ? 1.148 -1.841 -6.376 1.00 98.19 110 HIS A N 1
ATOM 879 C CA . HIS A 1 110 ? 1.823 -1.197 -5.262 1.00 98.19 110 HIS A CA 1
ATOM 880 C C . HIS A 1 110 ? 2.775 -0.116 -5.757 1.00 98.19 110 HIS A C 1
ATOM 882 O O . HIS A 1 110 ? 3.599 -0.361 -6.639 1.00 98.19 110 HIS A O 1
ATOM 888 N N . TYR A 1 111 ? 2.735 1.045 -5.120 1.00 97.06 111 TYR A N 1
ATOM 889 C CA . TYR A 1 111 ? 3.696 2.128 -5.301 1.00 97.06 111 TYR A CA 1
ATOM 890 C C . TYR A 1 111 ? 4.054 2.732 -3.940 1.00 97.06 111 TYR A C 1
ATOM 892 O O . TYR A 1 111 ? 3.542 2.297 -2.920 1.00 97.06 111 TYR A O 1
ATOM 900 N N . CYS A 1 112 ? 4.999 3.662 -3.897 1.00 95.81 112 CYS A N 1
ATOM 901 C CA . CYS A 1 112 ? 5.280 4.448 -2.701 1.00 95.81 112 CYS A CA 1
ATOM 902 C C . CYS A 1 112 ? 5.194 5.906 -3.121 1.00 95.81 112 CYS A C 1
ATOM 904 O O . CYS A 1 112 ? 6.026 6.331 -3.906 1.00 95.81 112 CYS A O 1
ATOM 906 N N . ASP A 1 113 ? 4.191 6.646 -2.658 1.00 95.38 113 ASP A N 1
ATOM 907 C CA . ASP A 1 113 ? 3.904 7.999 -3.157 1.00 95.38 113 ASP A CA 1
ATOM 908 C C . ASP A 1 113 ? 5.091 8.964 -2.993 1.00 95.38 113 ASP A C 1
ATOM 910 O O . ASP A 1 113 ? 5.399 9.756 -3.882 1.00 95.38 113 ASP A O 1
ATOM 914 N N . ASN A 1 114 ? 5.833 8.813 -1.891 1.00 95.00 114 ASN A N 1
ATOM 915 C CA . 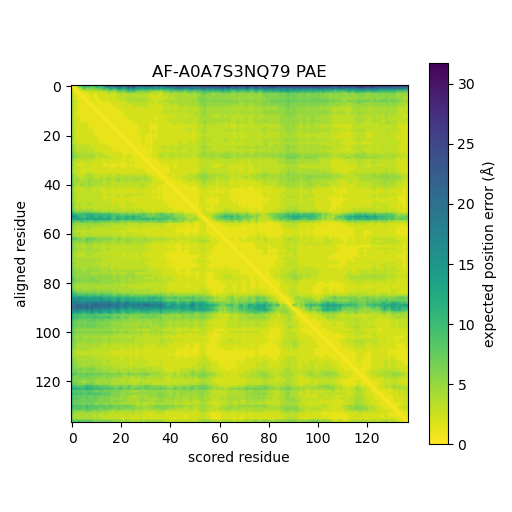ASN A 1 114 ? 7.020 9.602 -1.587 1.00 95.00 114 ASN A CA 1
ATOM 916 C C . ASN A 1 114 ? 8.158 8.739 -1.004 1.00 95.00 114 ASN A C 1
ATOM 918 O O . ASN A 1 114 ? 8.113 8.264 0.135 1.00 95.00 114 ASN A O 1
ATOM 922 N N . GLU A 1 115 ? 9.235 8.593 -1.773 1.00 93.94 115 GLU A N 1
ATOM 923 C CA . GLU A 1 115 ? 10.463 7.894 -1.399 1.00 93.94 115 GLU A CA 1
ATOM 924 C C . GLU A 1 115 ? 11.427 8.821 -0.649 1.00 93.94 115 GLU A C 1
ATOM 926 O O . GLU A 1 115 ? 12.285 9.495 -1.227 1.00 93.94 115 GLU A O 1
ATOM 931 N N . THR A 1 116 ? 11.322 8.814 0.682 1.00 94.38 116 THR A N 1
ATOM 932 C CA . THR A 1 116 ? 11.999 9.789 1.557 1.00 94.38 116 THR A CA 1
ATOM 933 C C . THR A 1 116 ? 13.527 9.772 1.504 1.00 94.38 116 THR A C 1
ATOM 935 O O . THR A 1 116 ? 14.150 10.801 1.749 1.00 94.38 116 THR A O 1
ATOM 938 N N . ILE A 1 117 ? 14.153 8.629 1.206 1.00 91.69 117 ILE A N 1
ATOM 939 C CA . ILE A 1 117 ? 15.624 8.515 1.183 1.00 91.69 117 ILE A CA 1
ATOM 940 C C . ILE A 1 117 ? 16.214 9.170 -0.069 1.00 91.69 117 ILE A C 1
ATOM 942 O O . ILE A 1 117 ? 17.293 9.756 -0.002 1.00 91.69 117 ILE A O 1
ATOM 946 N N . TYR A 1 118 ? 15.511 9.072 -1.196 1.00 87.62 118 TYR A N 1
ATOM 947 C CA . TYR A 1 118 ? 15.972 9.605 -2.478 1.00 87.62 118 TYR A CA 1
ATOM 948 C C . TYR A 1 118 ? 15.331 10.952 -2.830 1.00 87.62 118 TYR A C 1
ATOM 950 O O . TYR A 1 118 ? 15.804 11.613 -3.749 1.00 87.62 118 TYR A O 1
ATOM 958 N N . GLY A 1 119 ? 14.303 11.379 -2.087 1.00 91.19 119 GLY A N 1
ATOM 959 C CA . GLY A 1 119 ? 13.599 12.639 -2.329 1.00 91.19 119 GLY A CA 1
ATOM 960 C C . GLY A 1 119 ? 12.814 12.620 -3.638 1.00 91.19 119 GLY A C 1
ATOM 961 O O . GLY A 1 119 ? 12.845 13.601 -4.376 1.00 91.19 119 GLY A O 1
ATOM 962 N N . ILE A 1 120 ? 12.176 11.488 -3.947 1.00 90.88 120 ILE A N 1
ATOM 963 C CA . ILE A 1 120 ? 11.373 11.300 -5.160 1.00 90.88 120 ILE A CA 1
ATOM 964 C C . ILE A 1 120 ? 9.910 11.164 -4.742 1.00 90.88 120 ILE A C 1
ATOM 966 O O . ILE A 1 120 ? 9.572 10.248 -3.997 1.00 90.88 120 ILE A O 1
ATOM 970 N N . GLU A 1 121 ? 9.063 12.052 -5.247 1.00 92.81 121 GLU A N 1
ATOM 971 C CA . GLU A 1 121 ? 7.621 12.098 -4.989 1.00 92.81 121 GLU A CA 1
ATOM 972 C C . GLU A 1 121 ? 6.860 12.026 -6.317 1.00 92.81 121 GLU A C 1
ATOM 974 O O . GLU A 1 121 ? 7.297 12.600 -7.324 1.00 92.81 121 GLU A O 1
ATOM 979 N N . ILE A 1 122 ? 5.736 11.307 -6.333 1.00 91.75 122 ILE A N 1
ATOM 980 C CA . ILE A 1 122 ? 4.829 11.292 -7.480 1.00 91.75 122 ILE A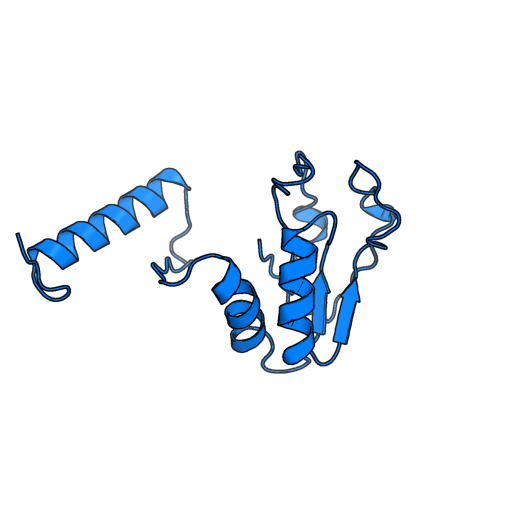 CA 1
ATOM 981 C C . ILE A 1 122 ? 3.921 12.516 -7.396 1.00 91.75 122 ILE A C 1
ATOM 983 O O . ILE A 1 122 ? 3.034 12.582 -6.558 1.00 91.75 122 ILE A O 1
ATOM 987 N N . ASN A 1 123 ? 4.112 13.477 -8.299 1.00 89.06 123 ASN A N 1
ATOM 988 C CA . ASN A 1 123 ? 3.231 14.648 -8.364 1.00 89.06 123 ASN A CA 1
ATOM 989 C C . ASN A 1 123 ? 1.930 14.359 -9.128 1.00 89.06 123 ASN A C 1
ATOM 991 O O . ASN A 1 123 ? 0.866 14.816 -8.727 1.00 89.06 123 ASN A O 1
ATOM 995 N N . ASP A 1 124 ? 2.025 13.592 -10.218 1.00 88.75 124 ASP A N 1
ATOM 996 C CA . ASP A 1 124 ? 0.902 13.265 -11.098 1.00 88.75 124 ASP A CA 1
ATOM 997 C C . ASP A 1 124 ? 0.799 11.741 -11.236 1.00 88.75 124 ASP A C 1
ATOM 999 O O . ASP A 1 124 ? 1.542 11.116 -11.999 1.00 88.75 124 ASP A O 1
ATOM 1003 N N . PHE A 1 125 ? -0.102 11.128 -10.465 1.00 91.44 125 PHE A N 1
ATOM 1004 C CA . PHE A 1 125 ? -0.333 9.685 -10.518 1.00 91.44 125 PHE A CA 1
ATOM 1005 C C . PHE A 1 125 ? -1.399 9.334 -11.583 1.00 91.44 125 PHE A C 1
ATOM 1007 O O . PHE A 1 125 ? -2.464 9.958 -11.601 1.00 91.44 125 PHE A O 1
ATOM 1014 N N . PRO A 1 126 ? -1.164 8.334 -12.458 1.00 93.00 126 PRO A N 1
ATOM 1015 C CA . PRO A 1 126 ? -2.064 7.973 -13.561 1.00 93.00 126 PRO A CA 1
ATOM 1016 C C . PRO A 1 126 ? -3.254 7.118 -13.079 1.00 93.00 126 PRO A C 1
ATOM 1018 O O . PRO A 1 126 ? -3.354 5.920 -13.360 1.00 93.00 126 PRO A O 1
ATOM 1021 N N . PHE A 1 127 ? -4.142 7.715 -12.275 1.00 92.00 127 PHE A N 1
ATOM 1022 C CA . PHE A 1 127 ? -5.282 7.015 -11.665 1.00 92.00 127 PHE A CA 1
ATOM 1023 C C . PHE A 1 127 ? -6.258 6.442 -12.701 1.00 92.00 127 PHE A C 1
ATOM 1025 O O . PHE A 1 127 ? -6.738 5.319 -12.542 1.00 92.00 127 PHE A O 1
ATOM 1032 N N . GLU A 1 128 ? -6.541 7.183 -13.773 1.00 93.56 128 GLU A N 1
ATOM 1033 C CA . GLU A 1 128 ? -7.515 6.778 -14.795 1.00 93.56 128 GLU A CA 1
ATOM 1034 C C . GLU A 1 128 ? -7.044 5.559 -15.594 1.00 93.56 128 GLU A C 1
ATOM 1036 O O . GLU A 1 128 ? -7.838 4.681 -15.946 1.00 93.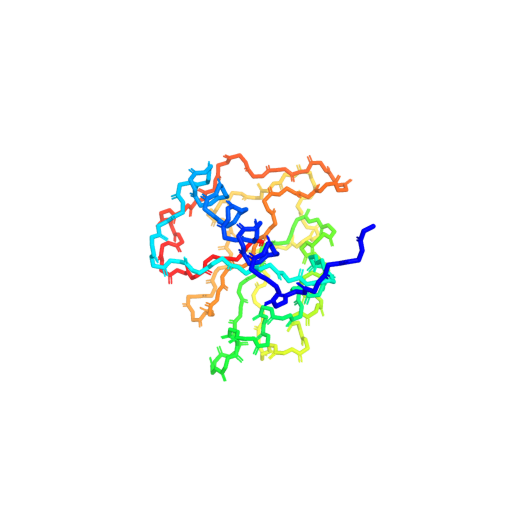56 128 GLU A O 1
ATOM 1041 N N . GLU A 1 129 ? -5.741 5.473 -15.851 1.00 93.62 129 GLU A N 1
ATOM 1042 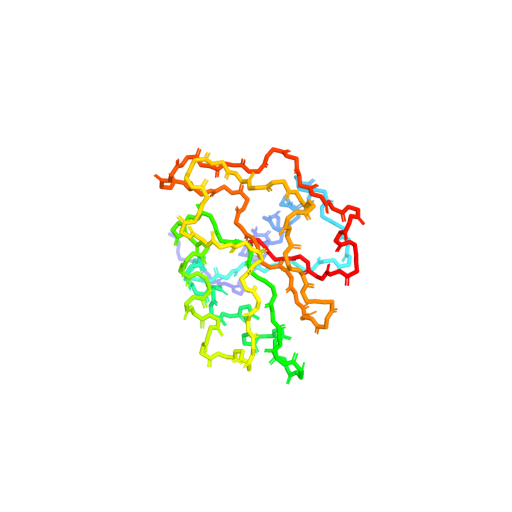C CA . GLU A 1 129 ? -5.113 4.363 -16.553 1.00 93.62 129 GLU A CA 1
ATOM 1043 C C . GLU A 1 129 ? -5.037 3.091 -15.694 1.00 93.62 129 GLU A C 1
ATOM 1045 O O . GLU A 1 129 ? -4.941 1.987 -16.235 1.00 93.62 129 GLU A O 1
ATOM 1050 N N . LEU A 1 130 ? -5.115 3.230 -14.366 1.00 94.31 130 LEU A N 1
ATOM 1051 C CA . LEU A 1 130 ? -5.035 2.140 -13.390 1.00 94.31 130 LEU A CA 1
ATOM 1052 C C . LEU A 1 130 ? -6.368 1.826 -12.695 1.00 94.31 130 LEU A C 1
ATOM 1054 O O . LEU A 1 130 ? -6.385 1.040 -11.752 1.00 94.31 130 LEU A O 1
ATOM 1058 N N . LYS A 1 131 ? -7.494 2.374 -13.161 1.00 92.06 131 LYS A N 1
ATOM 1059 C CA . LYS A 1 131 ? -8.812 2.233 -12.508 1.00 92.06 131 LYS A CA 1
ATOM 1060 C C . LYS A 1 131 ? -9.302 0.794 -12.295 1.00 92.06 131 LYS A C 1
ATOM 1062 O O . LYS A 1 131 ? -10.127 0.549 -11.421 1.00 92.06 131 LYS A O 1
ATOM 1067 N N . ASP A 1 132 ? -8.811 -0.151 -13.098 1.00 92.81 132 ASP A N 1
ATOM 1068 C CA . ASP A 1 132 ? -9.154 -1.575 -12.994 1.00 92.81 132 ASP A CA 1
ATOM 1069 C C . ASP A 1 132 ? -8.216 -2.341 -12.036 1.00 92.81 132 ASP A C 1
ATOM 1071 O O . ASP A 1 132 ? -8.342 -3.555 -11.867 1.00 92.81 132 ASP A O 1
ATOM 1075 N N . GLN A 1 133 ? -7.252 -1.653 -11.420 1.00 93.75 133 GLN A N 1
ATOM 1076 C CA . GLN A 1 133 ? -6.315 -2.199 -10.444 1.00 93.75 133 GLN A CA 1
ATOM 1077 C C . GLN A 1 133 ? -6.666 -1.700 -9.040 1.00 93.75 133 GLN A C 1
ATOM 1079 O O . GLN A 1 133 ? -6.983 -0.532 -8.831 1.00 93.75 133 GLN A O 1
ATOM 1084 N N . LEU A 1 134 ? -6.536 -2.576 -8.042 1.00 95.69 134 LEU A N 1
ATOM 1085 C CA . LEU A 1 134 ? -6.515 -2.137 -6.649 1.00 95.69 134 LEU A CA 1
ATOM 1086 C C . LEU A 1 134 ? -5.177 -1.444 -6.373 1.00 95.69 134 LEU A C 1
ATOM 1088 O O . LEU A 1 134 ? -4.126 -2.068 -6.512 1.00 95.69 134 LEU A O 1
ATOM 1092 N N . LEU A 1 135 ? -5.209 -0.179 -5.969 1.00 97.12 135 LEU A N 1
ATOM 1093 C CA . LEU A 1 135 ? -4.005 0.577 -5.633 1.00 97.12 135 LEU A CA 1
ATOM 1094 C C . LEU A 1 135 ? -3.599 0.343 -4.174 1.00 97.12 135 LEU A C 1
ATOM 1096 O O . LEU A 1 135 ? -4.444 0.315 -3.280 1.00 97.12 135 LEU A O 1
ATOM 1100 N N . VAL A 1 136 ? -2.298 0.176 -3.942 1.00 97.44 136 VAL A N 1
ATOM 1101 C CA . VAL A 1 136 ? -1.695 0.063 -2.609 1.00 97.44 136 VAL A CA 1
ATOM 1102 C C . VAL A 1 136 ? -0.506 1.018 -2.530 1.00 97.44 136 VAL A C 1
ATOM 1104 O O . VAL A 1 136 ? 0.373 0.970 -3.389 1.00 97.44 136 VAL A O 1
ATOM 1107 N N . CYS A 1 137 ? -0.471 1.859 -1.500 1.00 93.06 137 CYS A N 1
ATOM 1108 C CA . CYS A 1 137 ? 0.618 2.795 -1.234 1.00 93.06 137 CYS A CA 1
ATOM 1109 C C . CYS A 1 137 ? 1.218 2.567 0.159 1.00 93.06 137 CYS A C 1
ATOM 1111 O O . CYS A 1 137 ? 0.445 2.206 1.077 1.00 93.06 137 CYS A O 1
#

InterPro domains:
  IPR000192 Aminotransferase class V domain [PF00266] (2-125)
  IPR015421 Pyridoxal phosphate-dependent transferase, major domain [G3DSA:3.40.640.10] (1-137)
  IPR015424 Pyridoxal phosphate-dependent transferase [SSF53383] (1-133)
  IPR022278 Phosphoserine aminotransferase [PTHR43247] (1-137)

Foldseek 3Di:
DDDDCPDPVNVVVVVVVLVVVCVVVVPDPVDDDDDDPDPDLVVLQVVLVVQCPDQSEEEQADAADSSVSSVVNNVVRGPYYHHQDDNVPQPLHRDDNVSGDDDLSHRAHEYDQAHVVSGHHDPDDPCVVCVSHHYHD

Mean predicted aligned error: 3.7 Å

Secondary structure (DSSP, 8-state):
----TTSHHHHHHHHHHHHHHHHHTT--TTS-----SSHHHHHHHHHHHHH-SSS-EEEE---SHHHHHHHHHHTTT-SEEEESS-TTS-TTSPPPGGG----TT-S-EE--SEETTTTEE-SS--TTTTTTS-EE-

Nearest PDB structures (foldseek):
  2bhx-assembly1_A  TM=9.248E-01  e=3.987E-09  Alkalihalobacillus alcalophilus
  4xk1-assembly1_B  TM=9.552E-01  e=1.109E-08  Pseudomonas aeruginosa PAO1
  2bi2-assembly1_B  TM=9.293E-01  e=1.343E-08  Alkalihalobacillus alcalophilus
  6xdk-assembly2_C  TM=9.489E-01  e=2.886E-07  Stenotrophomonas maltophilia K279a
  1bt4-assembly1_A  TM=9.263E-01  e=8.026E-07  Niallia circulans

Sequence (137 aa):
MEMSHRSKEFIEIMQNAENDFRELMEIPEEFEILMLPAGGSMQFSAVPMNLLTKNKKANYLVFGSWGKSAINHAKRYADDITEVVDPDSIGNTIPDFSTWKIDPEAKYFHYCDNETIYGIEINDFPFEELKDQLLVC

Solvent-accessible surface area (backbone atoms only — not comparable to full-atom values): 8355 Å² total; per-residue (Å²): 136,93,78,55,85,82,36,70,70,43,46,51,53,51,50,49,54,50,50,53,48,34,60,75,68,68,55,58,89,92,59,87,86,82,94,73,79,79,54,70,77,49,44,30,46,49,51,38,68,69,63,40,78,69,72,25,29,33,29,36,45,38,81,41,69,61,29,52,51,31,52,64,42,27,64,78,58,39,81,43,73,39,62,20,48,66,61,89,73,35,86,90,50,85,75,62,73,92,70,54,48,75,60,86,76,30,60,30,40,35,42,53,61,62,26,77,91,78,72,45,66,66,88,81,76,70,56,83,87,41,67,93,45,46,78,44,110

Radius of gyration: 17.51 Å; Cα contacts (8 Å, |Δi|>4): 165; chains: 1; bounding box: 36×32×56 Å

pLDDT: mean 94.12, std 5.92, range [55.12, 98.44]

Organism: Euplotes crassus (NCBI:txid5936)